Protein AF-Q09N29-F1 (afdb_monomer_lite)

Sequence (111 aa):
VEGLQNDPTTNVARPNPAYGKHMQDAEMFT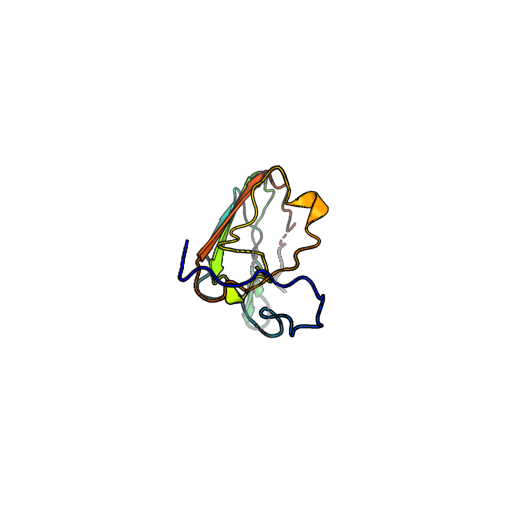NAAYMALNIWDRFDVFCTLGATTGYLRGNSASFNLVGLFGTKTQYSKFNTANLVPNTALDRAVVELYTDTTFAWSVGARAA

Foldseek 3Di:
DPPQDDFDQDDDDDDQLQVVPDFPPKDKDWDADWDWDDDDDWDIDTDADWTFWMKIKTFQSNPSAFAAPRDPDDPVCPVVRNGDTDDGRRGDMDIDIDRDGDDPGHDGTGD

Organism: Chlamydia trachomatis (NCBI:txid813)

Structure (mmCIF, N/CA/C/O backbone):
data_AF-Q09N29-F1
#
_entry.id   AF-Q09N29-F1
#
loop_
_atom_site.group_PDB
_atom_site.id
_atom_site.type_symbol
_atom_site.label_atom_id
_atom_site.label_alt_id
_atom_site.label_comp_id
_atom_site.label_asym_id
_atom_site.label_entity_id
_atom_site.label_seq_id
_atom_site.pdbx_PDB_ins_code
_atom_site.Cartn_x
_atom_site.Cartn_y
_atom_site.Cartn_z
_atom_site.occupancy
_atom_site.B_iso_or_equiv
_atom_site.auth_seq_id
_atom_site.auth_comp_id
_atom_site.auth_asym_id
_atom_site.auth_atom_id
_atom_site.pdbx_PDB_model_num
ATOM 1 N N . VAL A 1 1 ? -26.780 10.834 19.306 1.00 54.91 1 VAL A N 1
ATOM 2 C CA . VAL A 1 1 ? -26.914 10.736 17.836 1.00 54.91 1 VAL A CA 1
ATOM 3 C C . VAL A 1 1 ? -27.334 9.317 17.526 1.00 54.91 1 VAL A C 1
ATOM 5 O O . VAL A 1 1 ? -26.591 8.399 17.862 1.00 54.91 1 VAL A O 1
ATOM 8 N N . GLU A 1 2 ? -28.543 9.134 17.009 1.00 50.03 2 GLU A N 1
ATOM 9 C CA . GLU A 1 2 ? -29.028 7.821 16.571 1.00 50.03 2 GLU A CA 1
ATOM 10 C C . GLU A 1 2 ? -28.354 7.423 15.246 1.00 50.03 2 GLU A C 1
ATOM 12 O O . GLU A 1 2 ? -27.737 8.256 14.585 1.00 50.03 2 GLU A O 1
ATOM 17 N N . GLY A 1 3 ? -28.392 6.138 14.887 1.00 63.22 3 GLY A N 1
ATOM 18 C CA . GLY A 1 3 ? -27.744 5.616 13.675 1.00 63.22 3 GLY A CA 1
ATOM 19 C C . GLY A 1 3 ? -26.222 5.405 13.754 1.00 63.22 3 GLY A C 1
ATOM 20 O O . GLY A 1 3 ? -25.678 4.696 12.913 1.00 63.22 3 GLY A O 1
ATOM 21 N N . LEU A 1 4 ? -25.520 5.935 14.766 1.00 65.50 4 LEU A N 1
ATOM 22 C CA . LEU A 1 4 ? -24.089 5.654 14.959 1.00 65.50 4 LEU A CA 1
ATOM 23 C C . LEU A 1 4 ? -23.860 4.279 15.606 1.00 65.50 4 LEU A C 1
ATOM 25 O O . LEU A 1 4 ? -24.307 4.026 16.732 1.00 65.50 4 LEU A O 1
ATOM 29 N N . GLN A 1 5 ? -23.094 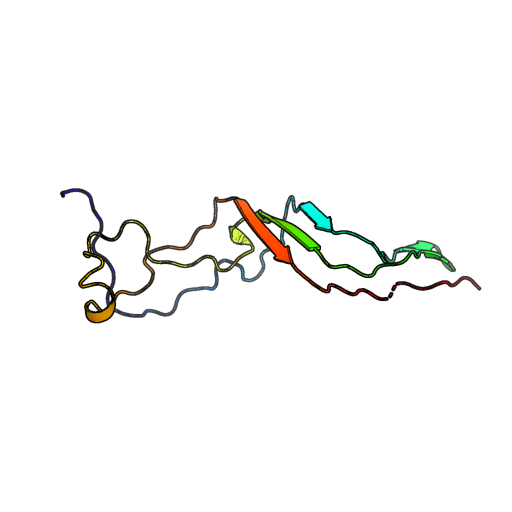3.432 14.912 1.00 68.75 5 GLN A N 1
ATOM 30 C CA . GLN A 1 5 ? -22.671 2.098 15.350 1.00 68.75 5 GLN A CA 1
ATOM 31 C C . GLN A 1 5 ? -22.054 2.117 16.765 1.00 68.75 5 GLN A C 1
ATOM 33 O O . GLN A 1 5 ? -21.579 3.143 17.261 1.00 68.75 5 GLN A O 1
ATOM 38 N N . ASN A 1 6 ? -22.108 0.985 17.469 1.00 80.06 6 ASN A N 1
ATOM 39 C CA . ASN A 1 6 ? -21.366 0.807 18.717 1.00 80.06 6 ASN A CA 1
ATOM 40 C C . ASN A 1 6 ? -19.914 0.435 18.398 1.00 80.06 6 ASN A C 1
ATOM 42 O O . ASN A 1 6 ? -19.668 -0.533 17.678 1.00 80.06 6 ASN A O 1
ATOM 46 N N . ASP A 1 7 ? -18.975 1.206 18.940 1.00 86.75 7 ASP A N 1
ATOM 47 C CA . ASP A 1 7 ? -17.544 0.944 18.808 1.00 86.75 7 ASP A CA 1
ATOM 48 C C . ASP A 1 7 ? -17.191 -0.375 19.529 1.00 86.75 7 ASP A C 1
ATOM 50 O O . ASP A 1 7 ? -17.602 -0.560 20.680 1.00 86.75 7 ASP A O 1
ATOM 54 N N . PRO A 1 8 ? -16.469 -1.316 18.894 1.00 88.00 8 PRO A N 1
ATOM 55 C CA . PRO A 1 8 ? -16.091 -2.567 19.540 1.00 88.00 8 PRO A CA 1
ATOM 56 C C . PRO A 1 8 ? -14.964 -2.340 20.557 1.00 88.00 8 PRO A C 1
ATOM 58 O O . PRO A 1 8 ? -14.019 -1.599 20.297 1.00 88.00 8 PRO A O 1
ATOM 61 N N . THR A 1 9 ? -15.041 -3.027 21.697 1.00 89.38 9 THR A N 1
ATOM 62 C CA . THR A 1 9 ? -14.038 -2.991 22.783 1.00 89.38 9 THR A CA 1
ATOM 63 C C . THR A 1 9 ? -13.282 -4.312 22.956 1.00 89.38 9 THR A C 1
ATOM 65 O O . THR A 1 9 ? -12.308 -4.389 23.700 1.00 89.38 9 THR A O 1
ATOM 68 N N . THR A 1 10 ? -13.713 -5.374 22.272 1.00 87.62 10 THR A N 1
ATOM 69 C CA . THR A 1 10 ? -13.087 -6.698 22.308 1.00 87.62 10 THR A CA 1
ATOM 70 C C . THR A 1 10 ? -12.255 -6.924 21.051 1.00 87.62 10 THR A C 1
ATOM 72 O O . THR A 1 10 ? -12.768 -6.896 19.932 1.00 87.62 10 THR A O 1
ATOM 75 N N . ASN A 1 11 ? -10.953 -7.168 21.220 1.00 83.31 11 ASN A N 1
ATOM 76 C CA . ASN A 1 11 ? -10.098 -7.546 20.100 1.00 83.31 11 ASN A CA 1
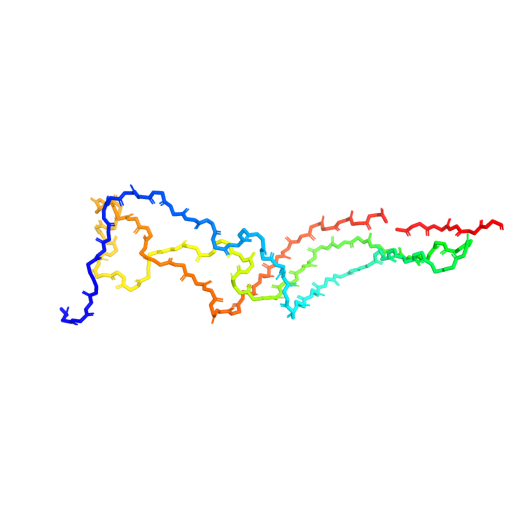ATOM 77 C C . ASN A 1 11 ? -10.428 -8.981 19.655 1.00 83.31 11 ASN A C 1
ATOM 79 O O . ASN A 1 11 ? -10.409 -9.906 20.466 1.00 83.31 11 ASN A O 1
ATOM 83 N N . VAL A 1 12 ? -10.716 -9.159 18.368 1.00 83.31 12 VAL A N 1
ATOM 84 C CA . VAL A 1 12 ? -11.031 -10.450 17.745 1.00 83.31 12 VAL A CA 1
ATOM 85 C C . VAL A 1 12 ? -10.128 -10.610 16.530 1.00 83.31 12 VAL A C 1
ATOM 87 O O . VAL A 1 12 ? -9.989 -9.678 15.734 1.00 83.31 12 VAL A O 1
ATOM 90 N N . ALA A 1 13 ? -9.521 -11.788 16.376 1.00 82.69 13 ALA A N 1
ATOM 91 C CA . ALA A 1 13 ? -8.694 -12.097 15.216 1.00 82.69 13 ALA A CA 1
ATOM 92 C C . ALA A 1 13 ? -9.513 -11.955 13.921 1.00 82.69 13 ALA A C 1
ATOM 94 O O . ALA A 1 13 ? -10.578 -12.556 13.775 1.00 82.69 13 ALA A O 1
ATOM 95 N N . ARG A 1 14 ? -9.010 -11.152 12.979 1.00 80.06 14 ARG A N 1
ATOM 96 C CA . ARG A 1 14 ? -9.623 -10.916 11.666 1.00 80.06 14 ARG A CA 1
ATOM 97 C C . ARG A 1 14 ? -8.695 -11.420 10.554 1.00 80.06 14 ARG A C 1
ATOM 99 O O . ARG A 1 14 ? -7.477 -11.316 10.711 1.00 80.06 14 ARG A O 1
ATOM 106 N N . PRO A 1 15 ? -9.231 -11.915 9.423 1.00 84.50 15 PRO A N 1
ATOM 107 C CA . PRO A 1 15 ? -8.435 -12.146 8.221 1.00 84.50 15 PRO A CA 1
ATOM 108 C C . PRO A 1 15 ? -7.738 -10.855 7.771 1.00 84.50 15 PRO A C 1
ATOM 110 O O . PRO A 1 15 ? -8.339 -9.783 7.826 1.00 84.50 15 PRO A O 1
ATOM 113 N N . ASN A 1 16 ? -6.494 -10.955 7.299 1.00 85.12 16 ASN A N 1
ATOM 114 C CA . ASN A 1 16 ? -5.790 -9.836 6.669 1.00 85.12 16 ASN A CA 1
ATOM 115 C C . ASN A 1 16 ? -6.438 -9.536 5.296 1.00 85.12 16 ASN A C 1
ATOM 117 O O . ASN A 1 16 ? -6.332 -10.390 4.411 1.00 85.12 16 ASN A O 1
ATOM 121 N N . PRO A 1 17 ? -7.075 -8.366 5.076 1.00 84.94 17 PRO A N 1
ATOM 122 C CA . PRO A 1 17 ? -7.784 -8.061 3.829 1.00 84.94 17 PRO A CA 1
ATOM 123 C C . PRO A 1 17 ? -6.877 -8.038 2.591 1.00 84.94 17 PRO A C 1
ATOM 125 O O . PRO A 1 17 ? -7.320 -8.403 1.503 1.00 84.94 17 PRO A O 1
ATOM 128 N N . ALA A 1 18 ? -5.607 -7.660 2.778 1.00 86.69 18 ALA A N 1
ATOM 129 C CA . ALA A 1 18 ? -4.599 -7.573 1.724 1.00 86.69 18 ALA A CA 1
ATOM 130 C C . ALA A 1 18 ? -3.901 -8.914 1.424 1.00 86.69 18 ALA A C 1
ATOM 132 O O . ALA A 1 18 ? -3.073 -8.997 0.516 1.00 86.69 18 ALA A O 1
ATOM 133 N N . TYR A 1 19 ? -4.202 -9.986 2.166 1.00 88.00 19 TYR A N 1
ATOM 134 C CA . TYR A 1 19 ? -3.569 -11.281 1.929 1.00 88.00 19 TYR A CA 1
ATOM 135 C C . TYR A 1 19 ? -3.995 -11.865 0.574 1.00 88.00 19 TYR A C 1
ATOM 137 O O . TYR A 1 19 ? -5.183 -12.029 0.296 1.00 88.00 19 TYR A O 1
ATOM 145 N N . GLY A 1 20 ? -3.013 -12.170 -0.279 1.00 84.69 20 GLY A N 1
ATOM 146 C CA . GLY A 1 20 ? -3.259 -12.637 -1.647 1.00 84.69 20 GLY A CA 1
ATOM 147 C C . GLY A 1 20 ? -3.855 -11.572 -2.578 1.00 84.69 20 GLY A C 1
ATOM 148 O O . GLY A 1 20 ? -4.449 -11.927 -3.595 1.00 84.69 20 GLY A O 1
ATOM 149 N N . LYS A 1 21 ? -3.743 -10.278 -2.242 1.00 85.50 21 LYS A N 1
ATOM 150 C CA . LYS A 1 21 ? -4.134 -9.170 -3.124 1.00 85.50 21 LYS A CA 1
ATOM 151 C C . LYS A 1 21 ? -2.915 -8.609 -3.848 1.00 85.50 21 LYS A C 1
ATOM 153 O O . LYS A 1 21 ? -1.882 -8.355 -3.237 1.00 85.50 21 LYS A O 1
ATOM 158 N N . HIS A 1 22 ? -3.055 -8.412 -5.154 1.00 82.31 22 HIS A N 1
ATOM 159 C CA . HIS A 1 22 ? -2.085 -7.683 -5.962 1.00 82.31 22 HIS A CA 1
ATOM 160 C C . HIS A 1 22 ? -2.496 -6.215 -6.031 1.00 82.31 22 HIS A C 1
ATOM 162 O O . HIS A 1 22 ? -3.678 -5.923 -6.224 1.00 82.31 22 HIS A O 1
ATOM 168 N N . MET A 1 23 ? -1.518 -5.313 -5.936 1.00 80.31 23 MET A N 1
ATOM 169 C CA . MET A 1 23 ? -1.715 -3.896 -6.227 1.00 80.31 23 MET A CA 1
ATOM 170 C C . MET A 1 23 ? -2.074 -3.762 -7.713 1.00 80.31 23 MET A C 1
ATOM 172 O O . MET A 1 23 ? -1.248 -4.035 -8.582 1.00 80.31 23 MET A O 1
ATOM 176 N N . GLN A 1 24 ? -3.336 -3.441 -7.985 1.00 79.31 24 GLN A N 1
ATOM 177 C CA . GLN A 1 24 ? -3.905 -3.318 -9.328 1.00 79.31 24 GLN A CA 1
ATOM 178 C C . GLN A 1 24 ? -4.158 -1.844 -9.635 1.00 79.31 24 GLN A C 1
ATOM 180 O O . GLN A 1 24 ? -4.400 -1.059 -8.715 1.00 79.31 24 GLN A O 1
ATOM 185 N N . ASP A 1 25 ? -4.057 -1.491 -10.919 1.00 77.31 25 ASP A N 1
ATOM 186 C CA . ASP A 1 25 ? -4.186 -0.122 -11.437 1.00 77.31 25 ASP A CA 1
ATOM 187 C C . ASP A 1 25 ? -3.325 0.880 -10.643 1.00 77.31 25 ASP A C 1
ATOM 189 O O . ASP A 1 25 ? -3.762 1.948 -10.214 1.00 77.31 25 ASP A O 1
ATOM 193 N N . ALA A 1 26 ? -2.084 0.455 -10.386 1.00 74.69 26 ALA A N 1
ATOM 194 C CA . ALA A 1 26 ? -1.125 1.123 -9.523 1.00 74.69 26 ALA A CA 1
ATOM 195 C C . ALA A 1 26 ? -0.277 2.138 -10.296 1.00 74.69 26 ALA A C 1
ATOM 197 O O . ALA A 1 26 ? 0.309 1.805 -11.327 1.00 74.69 26 ALA A O 1
ATOM 198 N N . GLU A 1 27 ? -0.137 3.346 -9.754 1.00 76.31 27 GLU A N 1
ATOM 199 C CA . GLU A 1 27 ? 0.709 4.395 -10.324 1.00 76.31 27 GLU A CA 1
ATOM 200 C C . GLU A 1 27 ? 1.852 4.710 -9.345 1.00 76.31 27 GLU A C 1
ATOM 202 O O . GLU A 1 27 ? 1.614 5.006 -8.171 1.00 76.31 27 GLU A O 1
ATOM 207 N N . MET A 1 28 ? 3.102 4.637 -9.815 1.00 73.19 28 MET A N 1
ATOM 208 C CA . MET A 1 28 ? 4.288 5.021 -9.044 1.00 73.19 28 MET A CA 1
ATOM 209 C C . MET A 1 28 ? 5.022 6.155 -9.753 1.00 73.19 28 MET A C 1
ATOM 211 O O . MET A 1 28 ? 5.510 5.990 -10.869 1.00 73.19 28 MET A O 1
ATOM 215 N N . PHE A 1 29 ? 5.144 7.289 -9.071 1.00 70.88 29 PHE A N 1
ATOM 216 C CA . PHE A 1 29 ? 5.911 8.446 -9.518 1.00 70.88 29 PHE A CA 1
ATOM 217 C C . PHE A 1 29 ? 7.124 8.603 -8.599 1.00 70.88 29 PHE A C 1
ATOM 219 O O . PHE A 1 29 ? 7.000 8.527 -7.380 1.00 70.88 29 PHE A O 1
ATOM 226 N N . THR A 1 30 ? 8.313 8.795 -9.165 1.00 68.50 30 THR A N 1
ATOM 227 C CA . THR A 1 30 ? 9.573 8.892 -8.413 1.00 68.50 30 THR A CA 1
ATOM 228 C C . THR A 1 30 ? 10.650 9.550 -9.278 1.00 68.50 30 THR A C 1
ATOM 230 O O . THR A 1 30 ? 10.517 9.596 -10.501 1.00 68.50 30 THR A O 1
ATOM 233 N N . ASN A 1 31 ? 11.703 10.102 -8.672 1.00 70.88 31 ASN A N 1
ATOM 234 C CA . ASN A 1 31 ? 12.658 10.977 -9.356 1.00 70.88 31 ASN A CA 1
ATOM 235 C C . ASN A 1 31 ? 13.864 10.285 -10.050 1.00 70.88 31 ASN A C 1
ATOM 237 O O . ASN A 1 31 ? 14.793 11.002 -10.414 1.00 70.88 31 ASN A O 1
ATOM 241 N N . ALA A 1 32 ? 13.859 8.953 -10.283 1.00 64.75 32 ALA A N 1
ATOM 242 C CA . ALA A 1 32 ? 14.772 8.217 -11.206 1.00 64.75 32 ALA A CA 1
ATOM 243 C C . ALA A 1 32 ? 14.276 6.751 -11.517 1.00 64.75 32 ALA A C 1
ATOM 245 O O . ALA A 1 32 ? 13.176 6.431 -11.074 1.00 64.75 32 ALA A O 1
ATOM 246 N N . ALA A 1 33 ? 14.987 5.859 -12.272 1.00 58.97 33 ALA A N 1
ATOM 247 C CA . ALA A 1 33 ? 14.514 4.473 -12.643 1.00 58.97 33 ALA A CA 1
ATOM 248 C C . ALA A 1 33 ? 15.572 3.422 -13.174 1.00 58.97 33 ALA A C 1
ATOM 250 O O . ALA A 1 33 ? 16.189 3.682 -14.197 1.00 58.97 33 ALA A O 1
ATOM 251 N N . TYR A 1 34 ? 15.714 2.208 -12.574 1.00 52.03 34 TYR A N 1
ATOM 252 C CA . TYR A 1 34 ? 16.570 1.040 -12.986 1.00 52.03 34 TYR A CA 1
ATOM 253 C C . TYR A 1 34 ? 15.679 -0.204 -13.202 1.00 52.03 34 TYR A C 1
ATOM 255 O O . TYR A 1 34 ? 15.452 -0.978 -12.279 1.00 52.03 34 TYR A O 1
ATOM 263 N N . MET A 1 35 ? 15.143 -0.405 -14.410 1.00 60.84 35 MET A N 1
ATOM 264 C CA . MET A 1 35 ? 14.069 -1.371 -14.706 1.00 60.84 35 MET A CA 1
ATOM 265 C C . MET A 1 35 ? 14.539 -2.524 -15.618 1.00 60.84 35 MET A C 1
ATOM 267 O O . MET A 1 35 ? 14.943 -2.280 -16.753 1.00 60.84 35 MET A O 1
ATOM 271 N N . ALA A 1 36 ? 14.508 -3.770 -15.120 1.00 57.59 36 ALA A N 1
ATOM 272 C CA . ALA A 1 36 ? 15.013 -4.965 -15.821 1.00 57.59 36 ALA A CA 1
ATOM 273 C C . ALA A 1 36 ? 13.994 -5.565 -16.797 1.00 57.59 36 ALA A C 1
ATOM 275 O O . ALA A 1 36 ? 12.830 -5.730 -16.423 1.00 57.59 36 ALA A O 1
ATOM 276 N N . LEU A 1 37 ? 14.431 -6.009 -17.980 1.00 63.22 37 LEU A N 1
ATOM 277 C CA . LEU A 1 37 ? 13.595 -6.846 -18.845 1.00 63.22 37 LEU A CA 1
ATOM 278 C C . LEU A 1 37 ? 14.429 -7.793 -19.722 1.00 63.22 37 LEU A C 1
ATOM 280 O O . LEU A 1 37 ? 15.108 -7.362 -20.646 1.00 63.22 37 LEU A O 1
ATOM 284 N N . ASN A 1 38 ? 14.359 -9.096 -19.463 1.00 57.19 38 ASN A N 1
ATOM 285 C CA . ASN A 1 38 ? 15.072 -10.087 -20.269 1.00 57.19 38 ASN A CA 1
ATOM 286 C C . ASN A 1 38 ? 14.244 -10.400 -21.525 1.00 57.19 38 ASN A C 1
ATOM 288 O O . ASN A 1 38 ? 13.173 -11.002 -21.427 1.00 57.19 38 ASN A O 1
ATOM 292 N N . ILE A 1 39 ? 14.716 -9.966 -22.696 1.00 60.16 39 ILE A N 1
ATOM 293 C CA . ILE A 1 39 ? 14.008 -10.103 -23.975 1.00 60.16 39 ILE A CA 1
ATOM 294 C C . ILE A 1 39 ? 14.839 -10.985 -24.906 1.00 60.16 39 ILE A C 1
ATOM 296 O O . ILE A 1 39 ? 15.858 -10.549 -25.433 1.00 60.16 39 ILE A O 1
ATOM 300 N N . TRP A 1 40 ? 14.342 -12.197 -25.177 1.00 62.78 40 TRP A N 1
ATOM 301 C CA . TRP A 1 40 ? 15.000 -13.204 -26.024 1.00 62.78 40 TRP A CA 1
ATOM 302 C C . TRP A 1 40 ? 16.331 -13.740 -25.444 1.00 62.78 40 TRP A C 1
ATOM 304 O O . TRP A 1 40 ? 16.783 -13.324 -24.382 1.00 62.78 40 TRP A O 1
ATOM 314 N N . ASP A 1 41 ? 16.913 -14.738 -26.116 1.00 65.69 41 ASP A N 1
ATOM 315 C CA . ASP A 1 41 ? 17.919 -15.699 -25.615 1.00 65.69 41 ASP A CA 1
ATOM 316 C C . ASP A 1 41 ? 19.184 -15.079 -24.984 1.00 65.69 41 ASP A C 1
ATOM 318 O O . ASP A 1 41 ? 19.881 -15.749 -24.225 1.00 65.69 41 ASP A O 1
ATOM 322 N N . ARG A 1 42 ? 19.507 -13.814 -25.301 1.00 58.09 42 ARG A N 1
ATOM 323 C CA . ARG A 1 42 ? 20.795 -13.187 -24.947 1.00 58.09 42 ARG A CA 1
ATOM 324 C C . ARG A 1 42 ? 20.757 -11.705 -24.572 1.00 58.09 42 ARG A C 1
ATOM 326 O O . ARG A 1 42 ? 21.816 -11.082 -24.583 1.00 58.09 42 ARG A O 1
ATOM 333 N N . PHE A 1 43 ? 19.598 -11.118 -24.271 1.00 53.78 43 PHE A N 1
ATOM 334 C CA . PHE A 1 43 ? 19.529 -9.697 -23.903 1.00 53.78 43 PHE A CA 1
ATOM 335 C C . PHE A 1 43 ? 18.814 -9.472 -22.574 1.00 53.78 43 PHE A C 1
ATOM 337 O O . PHE A 1 43 ? 17.589 -9.561 -22.483 1.00 53.78 43 PHE A O 1
ATOM 344 N N . ASP A 1 44 ? 19.596 -9.079 -21.571 1.00 59.06 44 ASP A N 1
ATOM 345 C CA . ASP A 1 44 ? 19.092 -8.492 -20.337 1.00 59.06 44 ASP A CA 1
ATOM 346 C C . ASP A 1 44 ? 19.025 -6.951 -20.539 1.00 59.06 44 ASP A C 1
ATOM 348 O O . ASP A 1 44 ? 20.062 -6.302 -20.713 1.00 59.06 44 ASP A O 1
ATOM 352 N N . VAL A 1 45 ? 17.823 -6.350 -20.590 1.00 53.28 45 VAL A N 1
ATOM 353 C CA . VAL A 1 45 ? 17.603 -4.893 -20.818 1.00 53.28 45 VAL A CA 1
ATOM 354 C C . VAL A 1 45 ? 17.599 -4.098 -19.512 1.00 53.28 45 VAL A C 1
ATOM 356 O O . VAL A 1 45 ? 17.058 -4.580 -18.515 1.00 53.28 45 VAL A O 1
ATOM 359 N N . PHE A 1 46 ? 18.149 -2.868 -19.539 1.00 53.53 46 PHE A N 1
ATOM 360 C CA . PHE A 1 46 ? 18.558 -2.122 -18.341 1.00 53.53 46 PHE A CA 1
ATOM 361 C C . PHE A 1 46 ? 18.604 -0.552 -18.444 1.00 53.53 46 PHE A C 1
ATOM 363 O O . PHE A 1 46 ? 18.610 -0.011 -19.550 1.00 53.53 46 PHE A O 1
ATOM 370 N N . CYS A 1 47 ? 18.634 0.178 -17.300 1.00 54.53 47 CYS A N 1
ATOM 371 C CA . CYS A 1 47 ? 18.693 1.662 -17.091 1.00 54.53 47 CYS A CA 1
ATOM 372 C C . CYS A 1 47 ? 18.993 2.042 -15.592 1.00 54.53 47 CYS A C 1
ATOM 374 O O . CYS A 1 47 ? 19.274 1.131 -14.833 1.00 54.53 47 CYS A O 1
ATOM 376 N N . THR A 1 48 ? 18.958 3.303 -15.090 1.00 52.91 48 THR A N 1
ATOM 377 C CA . THR A 1 48 ? 19.524 3.660 -13.734 1.00 52.91 48 THR A CA 1
ATOM 378 C C . THR A 1 48 ? 18.687 4.566 -12.783 1.00 52.91 48 THR A C 1
ATOM 380 O O . THR A 1 48 ? 18.132 5.582 -13.202 1.00 52.91 48 THR A O 1
ATOM 383 N N . LEU A 1 49 ? 18.671 4.270 -11.460 1.00 61.12 49 LEU A N 1
ATOM 384 C CA . LEU A 1 49 ? 17.977 5.037 -10.392 1.00 61.12 49 LEU A CA 1
ATOM 385 C C . LEU A 1 49 ? 18.865 5.492 -9.209 1.00 61.12 49 LEU A C 1
ATOM 387 O O . LEU A 1 49 ? 19.725 4.752 -8.743 1.00 61.12 49 LEU A O 1
ATOM 391 N N . GLY A 1 50 ? 18.510 6.649 -8.634 1.00 56.34 50 GLY A N 1
ATOM 392 C CA . GLY A 1 50 ? 18.673 7.023 -7.220 1.00 56.34 50 GLY A CA 1
ATOM 393 C C . GLY A 1 50 ? 17.553 7.999 -6.827 1.00 56.34 50 GLY A C 1
ATOM 394 O O . GLY A 1 50 ? 17.570 9.129 -7.304 1.00 56.34 50 GLY A O 1
ATOM 395 N N . ALA A 1 51 ? 16.557 7.583 -6.038 1.00 61.47 51 ALA A N 1
ATOM 396 C CA . ALA A 1 51 ? 15.401 8.424 -5.704 1.00 61.47 51 ALA A CA 1
ATOM 397 C C . ALA A 1 51 ? 15.593 9.188 -4.386 1.00 61.47 51 ALA A C 1
ATOM 399 O O . ALA A 1 51 ? 16.449 8.866 -3.564 1.00 61.47 51 ALA A O 1
ATOM 400 N N . THR A 1 52 ? 14.774 10.216 -4.203 1.00 63.09 52 THR A N 1
ATOM 401 C CA . THR A 1 52 ? 14.690 11.071 -3.007 1.00 63.09 52 THR A CA 1
ATOM 402 C C . THR A 1 52 ? 13.239 11.398 -2.655 1.00 63.09 52 THR A C 1
ATOM 404 O O . THR A 1 52 ? 12.943 11.693 -1.502 1.00 63.09 52 THR A O 1
ATOM 407 N N . THR A 1 53 ? 12.323 11.319 -3.625 1.00 67.06 53 THR A N 1
ATOM 408 C CA . THR A 1 53 ? 10.878 11.464 -3.430 1.00 67.06 53 THR A CA 1
ATOM 409 C C . THR A 1 53 ? 10.117 10.384 -4.200 1.00 67.06 53 THR A C 1
ATOM 411 O O . THR A 1 53 ? 10.571 9.853 -5.223 1.00 67.06 53 THR A O 1
ATOM 414 N N . GLY A 1 54 ? 8.944 10.033 -3.682 1.00 67.62 54 GLY A N 1
ATOM 415 C CA . GLY A 1 54 ? 8.070 9.020 -4.249 1.00 67.62 54 GLY A CA 1
ATOM 416 C C . GLY A 1 54 ? 6.605 9.294 -3.930 1.00 67.62 54 GLY A C 1
ATOM 417 O O . GLY A 1 54 ? 6.259 9.737 -2.835 1.00 67.62 54 GLY A O 1
ATOM 418 N N . TYR A 1 55 ? 5.746 9.005 -4.898 1.00 75.62 55 TYR A N 1
ATOM 419 C CA . TYR A 1 55 ? 4.300 8.961 -4.745 1.00 75.62 55 TYR A CA 1
ATOM 420 C C . TYR A 1 55 ? 3.797 7.610 -5.252 1.00 75.62 55 TYR A C 1
ATOM 422 O O . TYR A 1 55 ? 4.141 7.184 -6.358 1.00 75.62 55 TYR A O 1
ATOM 430 N N . LEU A 1 56 ? 3.014 6.931 -4.418 1.00 77.31 56 LEU A N 1
ATOM 431 C CA . LEU A 1 56 ? 2.406 5.636 -4.708 1.00 77.31 56 LEU A CA 1
ATOM 432 C C . LEU A 1 56 ? 0.891 5.750 -4.605 1.00 77.31 56 LEU A C 1
ATOM 434 O O . LEU A 1 56 ? 0.365 6.128 -3.557 1.00 77.31 56 LEU A O 1
ATOM 438 N N . ARG A 1 57 ? 0.205 5.351 -5.672 1.00 84.25 57 ARG A N 1
ATOM 439 C CA . ARG A 1 57 ? -1.250 5.308 -5.767 1.00 84.25 57 ARG A CA 1
ATOM 440 C C . ARG A 1 57 ? -1.718 3.899 -6.098 1.00 84.25 57 ARG A C 1
ATOM 442 O O . ARG A 1 57 ? -1.155 3.264 -6.985 1.00 84.25 57 ARG A O 1
ATOM 449 N N . GLY A 1 58 ? -2.752 3.409 -5.421 1.00 83.75 58 GLY A N 1
ATOM 450 C CA . GLY A 1 58 ? -3.358 2.118 -5.759 1.00 83.75 58 GLY A CA 1
ATOM 451 C C . GLY A 1 58 ? -4.608 1.772 -4.957 1.00 83.75 58 GLY A C 1
ATOM 452 O O . GLY A 1 58 ? -5.058 2.527 -4.093 1.00 83.75 58 GLY A O 1
ATOM 453 N N . ASN A 1 59 ? -5.178 0.604 -5.249 1.00 84.50 59 ASN A N 1
ATOM 454 C CA . ASN A 1 59 ? -6.403 0.115 -4.623 1.00 84.50 59 ASN A CA 1
ATOM 455 C C . ASN A 1 59 ? -6.218 -0.192 -3.121 1.00 84.50 59 ASN A C 1
ATOM 457 O O . ASN A 1 59 ? -5.325 -0.948 -2.733 1.00 84.50 59 ASN A O 1
ATOM 461 N N . SER A 1 60 ? -7.095 0.334 -2.257 1.00 82.25 60 SER A N 1
ATOM 462 C CA . SER A 1 60 ? -6.936 0.189 -0.802 1.00 82.25 60 SER A CA 1
ATOM 463 C C . SER A 1 60 ? -7.038 -1.256 -0.311 1.00 82.25 60 SER A C 1
ATOM 465 O O . SER A 1 60 ? -6.410 -1.580 0.688 1.00 82.25 60 SER A O 1
ATOM 467 N N . ALA A 1 61 ? -7.728 -2.146 -1.035 1.00 84.31 61 ALA A N 1
ATOM 468 C CA . ALA A 1 61 ? -7.755 -3.585 -0.750 1.00 84.31 61 ALA A CA 1
ATOM 469 C C . ALA A 1 61 ? -6.373 -4.272 -0.783 1.00 84.31 61 ALA A C 1
ATOM 471 O O . ALA A 1 61 ? -6.233 -5.356 -0.222 1.00 84.31 61 ALA A O 1
ATOM 472 N N . SER A 1 62 ? -5.360 -3.670 -1.416 1.00 82.75 62 SER A N 1
ATOM 473 C CA . SER A 1 62 ? -3.971 -4.166 -1.405 1.00 82.75 62 SER A CA 1
ATOM 474 C C . SER A 1 62 ? -3.163 -3.672 -0.202 1.00 82.75 62 SER A C 1
ATOM 476 O O . SER A 1 62 ? -2.046 -4.129 0.028 1.00 82.75 62 SER A O 1
ATOM 478 N N . PHE A 1 63 ? -3.732 -2.765 0.593 1.00 81.25 63 PHE A N 1
ATOM 479 C CA . PHE A 1 63 ? -3.179 -2.285 1.852 1.00 81.25 63 PHE A CA 1
ATOM 480 C C . PHE A 1 63 ? -4.008 -2.850 3.014 1.00 81.25 63 PHE A C 1
ATOM 482 O O . PHE A 1 63 ? -5.227 -2.979 2.932 1.00 81.25 63 PHE A O 1
ATOM 489 N N . ASN A 1 64 ? -3.373 -3.169 4.143 1.00 84.88 64 ASN A N 1
ATOM 490 C CA . ASN A 1 64 ? -4.092 -3.610 5.344 1.00 84.88 64 ASN A CA 1
ATOM 491 C C . ASN A 1 64 ? -4.691 -2.401 6.099 1.00 84.88 64 ASN A C 1
ATOM 493 O O . ASN A 1 64 ? -4.342 -2.131 7.249 1.00 84.88 64 ASN A O 1
ATOM 497 N N . LEU A 1 65 ? -5.539 -1.620 5.420 1.00 87.06 65 LEU A N 1
ATOM 498 C CA . LEU A 1 65 ? -6.091 -0.363 5.925 1.00 87.06 65 LEU A CA 1
ATOM 499 C C . LEU A 1 65 ? -7.283 -0.629 6.858 1.00 87.06 65 LEU A C 1
ATOM 501 O O . LEU A 1 65 ? -8.448 -0.540 6.472 1.00 87.06 65 LEU A O 1
ATOM 505 N N . VAL A 1 66 ? -6.962 -1.002 8.096 1.00 88.31 66 VAL A N 1
ATOM 506 C CA . VAL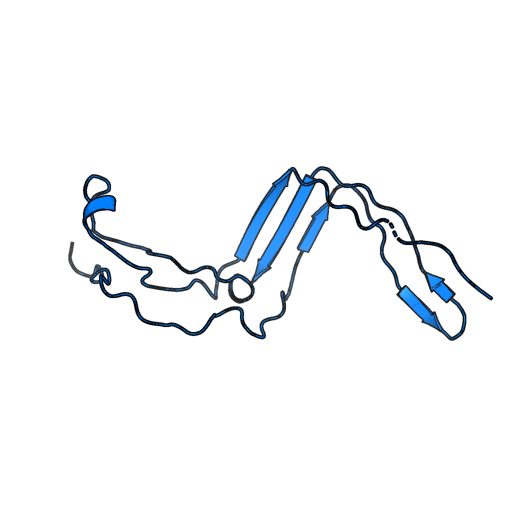 A 1 66 ? -7.904 -1.350 9.168 1.00 88.31 66 VAL A CA 1
ATOM 507 C C . VAL A 1 66 ? -7.912 -0.251 10.229 1.00 88.31 66 VAL A C 1
ATOM 509 O O . VAL A 1 66 ? -6.856 0.182 10.682 1.00 88.31 66 VAL A O 1
ATOM 512 N N . GLY A 1 67 ? -9.097 0.198 10.652 1.00 88.19 67 GLY A N 1
ATOM 513 C CA . GLY A 1 67 ? -9.220 1.327 11.576 1.00 88.19 67 GLY A CA 1
ATOM 514 C C . GLY A 1 67 ? -10.574 1.435 12.274 1.00 88.19 67 GLY A C 1
ATOM 515 O O . GLY A 1 67 ? -11.468 0.604 12.100 1.00 88.19 67 GLY A O 1
ATOM 516 N N . LEU A 1 68 ? -10.703 2.465 13.110 1.00 89.62 68 LEU A N 1
ATOM 517 C CA . LEU A 1 68 ? -11.929 2.807 13.825 1.00 89.62 68 LEU A CA 1
ATOM 518 C C . LEU A 1 68 ? -12.529 4.077 13.215 1.00 89.62 68 LEU A C 1
ATOM 520 O O . LEU A 1 68 ? -12.068 5.184 13.483 1.00 89.62 68 LEU A O 1
ATOM 524 N N . PHE A 1 69 ? -13.545 3.905 12.374 1.00 87.56 69 PHE A N 1
ATOM 525 C CA . PHE A 1 69 ? -14.154 4.981 11.593 1.00 87.56 69 PHE A CA 1
ATOM 526 C C . PHE A 1 69 ? -15.557 5.313 12.111 1.00 87.56 69 PHE A C 1
ATOM 528 O O . PHE A 1 69 ? -16.330 4.414 12.435 1.00 87.56 69 PHE A O 1
ATOM 535 N N . GLY A 1 70 ? -15.901 6.603 12.182 1.00 86.56 70 GLY A N 1
ATOM 536 C CA . GLY A 1 70 ? -17.234 7.052 12.614 1.00 86.56 70 GLY A CA 1
ATOM 537 C C . GLY A 1 70 ? -17.537 6.872 14.108 1.00 86.56 70 GLY A C 1
ATOM 538 O O . GLY A 1 70 ? -18.709 6.859 14.484 1.00 86.56 70 GLY A O 1
ATOM 539 N N . THR A 1 71 ? -16.512 6.731 14.959 1.00 86.81 71 THR A N 1
ATOM 540 C CA . THR A 1 71 ? -16.699 6.605 16.414 1.00 86.81 71 THR A CA 1
ATOM 541 C C . THR A 1 71 ? -17.443 7.805 17.004 1.00 86.81 71 THR A C 1
ATOM 543 O O . THR A 1 71 ? -17.192 8.961 16.659 1.00 86.81 71 THR A O 1
ATOM 546 N N . LYS A 1 72 ? -18.349 7.519 17.943 1.00 86.12 72 LYS A N 1
ATOM 547 C CA . LYS A 1 72 ? -19.068 8.525 18.746 1.00 86.12 72 LYS A CA 1
ATOM 548 C C . LYS A 1 72 ? -18.356 8.886 20.050 1.00 86.12 72 LYS A C 1
ATOM 550 O O . LYS A 1 72 ? -18.878 9.671 20.842 1.00 86.12 72 LYS A O 1
ATOM 555 N N . THR A 1 73 ? -17.188 8.298 20.296 1.00 87.50 73 THR A N 1
ATOM 556 C CA . THR A 1 73 ? -16.409 8.533 21.508 1.00 87.50 73 THR A CA 1
ATOM 557 C C . THR A 1 73 ? -15.685 9.868 21.398 1.00 87.50 73 THR A C 1
ATOM 559 O O . THR A 1 73 ? -14.928 10.106 20.461 1.00 87.50 73 THR A O 1
ATOM 562 N N . GLN A 1 74 ? -15.912 10.757 22.368 1.00 87.50 74 GLN A N 1
ATOM 563 C CA . GLN A 1 74 ? -15.249 12.061 22.401 1.00 87.50 74 GLN A CA 1
ATOM 564 C C . GLN A 1 74 ? -13.727 11.889 22.480 1.00 87.50 74 GLN A C 1
ATOM 566 O O . GLN A 1 74 ? -13.234 11.058 23.242 1.00 87.50 74 GLN A O 1
ATOM 571 N N . TYR A 1 75 ? -12.983 12.728 21.754 1.00 84.56 75 TYR A N 1
ATOM 572 C CA . TYR A 1 75 ? -11.513 12.721 21.721 1.00 84.56 75 TYR A CA 1
ATOM 573 C C . TYR A 1 75 ? -10.879 12.678 23.127 1.00 84.56 75 TYR A C 1
ATOM 575 O O . TYR A 1 75 ? -9.993 11.872 23.395 1.00 84.56 75 TYR A O 1
ATOM 583 N N . SER A 1 76 ? -11.429 13.452 24.069 1.00 89.81 76 SER A N 1
ATOM 584 C CA . SER A 1 76 ? -11.032 13.512 25.487 1.00 89.81 76 SER A CA 1
ATOM 585 C C . SER A 1 76 ? -11.221 12.210 26.288 1.00 89.81 76 SER A C 1
ATOM 587 O O . SER A 1 76 ? -10.807 12.144 27.447 1.00 89.81 76 SER A O 1
ATOM 589 N N . LYS A 1 77 ? -11.859 11.186 25.708 1.00 88.62 77 LYS A N 1
ATOM 590 C CA . LYS A 1 77 ? -12.107 9.861 26.302 1.00 88.62 77 LYS A CA 1
ATOM 591 C C . LYS A 1 77 ? -11.568 8.698 25.468 1.00 88.62 77 LYS A C 1
ATOM 593 O O . LYS A 1 77 ? -11.576 7.572 25.963 1.00 88.62 77 LYS A O 1
ATOM 598 N N . PHE A 1 78 ? -11.065 8.952 24.258 1.00 85.31 78 PHE A N 1
ATOM 599 C CA . PHE A 1 78 ? -10.634 7.922 23.307 1.00 85.31 78 PHE A CA 1
ATOM 600 C C . PHE A 1 78 ? -9.615 6.946 23.920 1.00 85.31 78 PHE A C 1
ATOM 602 O O . PHE A 1 78 ? -9.869 5.744 23.986 1.00 85.31 78 PHE A O 1
ATOM 609 N N . ASN A 1 79 ? -8.528 7.472 24.495 1.00 84.94 79 ASN A N 1
ATOM 610 C CA . ASN A 1 79 ? -7.453 6.676 25.108 1.00 84.94 79 ASN A CA 1
ATOM 611 C C . ASN A 1 79 ? -7.904 5.843 26.325 1.00 84.94 79 ASN A C 1
ATOM 613 O O . ASN A 1 79 ? -7.220 4.902 26.705 1.00 84.94 79 ASN A O 1
ATOM 617 N N . THR A 1 80 ? -9.036 6.188 26.950 1.00 90.19 80 THR A N 1
ATOM 618 C CA . THR A 1 80 ? -9.608 5.465 28.102 1.00 90.19 80 THR A CA 1
ATOM 619 C C . THR A 1 80 ? -10.735 4.502 27.727 1.00 90.19 80 THR A C 1
ATOM 621 O O . THR A 1 80 ? -11.214 3.767 28.584 1.00 90.19 80 THR A O 1
ATOM 624 N N . ALA A 1 81 ? -11.193 4.516 26.472 1.00 85.81 81 ALA A N 1
ATOM 625 C CA . ALA A 1 81 ? -12.364 3.759 26.035 1.00 85.81 81 ALA A CA 1
ATOM 626 C C . ALA A 1 81 ? -12.039 2.335 25.540 1.00 85.81 81 ALA A C 1
ATOM 628 O O . ALA A 1 81 ? -12.960 1.551 25.331 1.00 85.81 81 ALA A O 1
ATOM 629 N N . ASN A 1 82 ? -10.752 1.983 25.386 1.00 88.75 82 ASN A N 1
ATOM 630 C CA . ASN A 1 82 ? -10.278 0.653 24.963 1.00 88.75 82 ASN A CA 1
ATOM 631 C C . ASN A 1 82 ? -10.930 0.149 23.659 1.00 88.75 82 ASN A C 1
ATOM 633 O O . ASN A 1 82 ? -11.266 -1.026 23.522 1.00 88.75 82 ASN A O 1
ATOM 637 N N . LEU A 1 83 ? -11.138 1.061 22.707 1.00 90.25 83 LEU A N 1
ATOM 638 C CA . LEU A 1 83 ? -11.786 0.766 21.433 1.00 90.25 83 LEU A CA 1
ATOM 639 C C . LEU A 1 83 ? -10.813 0.070 20.475 1.00 90.25 83 LEU A C 1
ATOM 641 O O . LEU A 1 83 ? -9.633 0.417 20.413 1.00 90.25 83 LEU A O 1
ATOM 645 N N . VAL A 1 84 ? -11.323 -0.867 19.680 1.00 90.56 84 VAL A N 1
ATOM 646 C CA . VAL A 1 84 ? -10.571 -1.556 18.621 1.00 90.56 84 VAL A CA 1
ATOM 647 C C . VAL A 1 84 ? -11.135 -1.197 17.236 1.00 90.56 84 VAL A C 1
ATOM 649 O O . VAL A 1 84 ? -12.245 -0.670 17.143 1.00 90.56 84 VAL A O 1
ATOM 652 N N . PRO A 1 85 ? -10.413 -1.468 16.130 1.00 89.38 85 PRO A N 1
ATOM 653 C CA . PRO A 1 85 ? -10.914 -1.212 14.781 1.00 89.38 85 PRO A CA 1
ATOM 654 C C . PRO A 1 85 ? -12.293 -1.824 14.504 1.00 89.38 85 PRO A C 1
ATOM 656 O O . PRO A 1 85 ? -12.555 -2.983 14.854 1.00 89.38 85 PRO A O 1
ATOM 659 N N . ASN A 1 86 ? -13.166 -1.068 13.834 1.00 87.44 86 ASN A N 1
ATOM 660 C CA . ASN A 1 86 ? -14.516 -1.507 13.477 1.00 87.44 86 ASN A CA 1
ATOM 661 C C . ASN A 1 86 ? -14.614 -2.019 12.030 1.00 87.44 86 ASN A C 1
ATOM 663 O O . ASN A 1 86 ? -15.328 -2.997 11.809 1.00 87.44 86 ASN A O 1
ATOM 667 N N . THR A 1 87 ? -13.851 -1.457 11.084 1.00 87.00 87 THR A N 1
ATOM 668 C CA . THR A 1 87 ? -13.857 -1.870 9.668 1.00 87.00 87 THR A CA 1
ATOM 669 C C . THR A 1 87 ? -12.467 -1.844 9.017 1.00 87.00 87 THR A C 1
ATOM 671 O O . THR A 1 87 ? -11.516 -1.256 9.536 1.00 87.00 87 THR A O 1
ATOM 674 N N . ALA A 1 88 ? -12.366 -2.494 7.857 1.00 87.69 88 ALA A N 1
ATOM 675 C CA . ALA A 1 88 ? -11.317 -2.276 6.865 1.00 87.69 88 ALA A CA 1
ATOM 676 C C . ALA A 1 88 ? -11.831 -1.341 5.752 1.00 87.69 88 ALA A C 1
ATOM 678 O O . ALA A 1 88 ? -13.045 -1.211 5.574 1.00 87.69 88 ALA A O 1
ATOM 679 N N . LEU A 1 89 ? -10.923 -0.721 4.998 1.00 86.25 89 LEU A N 1
ATOM 680 C CA . LEU A 1 89 ? -11.228 0.030 3.777 1.00 86.25 89 LEU A CA 1
ATOM 681 C C . LEU A 1 89 ? -10.693 -0.727 2.554 1.00 86.25 89 LEU A C 1
ATOM 683 O O . LEU A 1 89 ? -9.501 -0.684 2.263 1.00 86.25 89 LEU A O 1
ATOM 687 N N . ASP A 1 90 ? -11.576 -1.400 1.817 1.00 85.75 90 ASP A N 1
ATOM 688 C CA . ASP A 1 90 ? -11.268 -2.172 0.600 1.00 85.75 90 ASP A CA 1
ATOM 689 C C . ASP A 1 90 ? -11.576 -1.414 -0.711 1.00 85.75 90 ASP A C 1
ATOM 691 O O . ASP A 1 90 ? -11.003 -1.722 -1.755 1.00 85.75 90 ASP A O 1
ATOM 695 N N . ARG A 1 91 ? -12.463 -0.411 -0.656 1.00 84.94 91 ARG A N 1
ATOM 696 C CA . ARG A 1 91 ? -12.986 0.350 -1.811 1.00 84.94 91 ARG A CA 1
ATOM 697 C C . ARG A 1 91 ? -12.568 1.825 -1.831 1.00 84.94 91 ARG A C 1
ATOM 699 O O . ARG A 1 91 ? -13.341 2.683 -2.251 1.00 84.94 91 ARG A O 1
ATOM 706 N N . ALA A 1 92 ? -11.365 2.130 -1.361 1.00 85.19 92 ALA A N 1
ATOM 707 C CA . ALA A 1 92 ? -10.762 3.455 -1.474 1.00 85.19 92 ALA A CA 1
ATOM 708 C C . ALA A 1 92 ? -9.551 3.429 -2.422 1.00 85.19 92 ALA A C 1
ATOM 710 O O . ALA A 1 92 ? -9.041 2.367 -2.787 1.00 85.19 92 ALA A O 1
ATOM 711 N N . VAL A 1 93 ? -9.069 4.614 -2.790 1.00 86.00 93 VAL A N 1
ATOM 712 C CA . VAL A 1 93 ? -7.734 4.790 -3.370 1.00 86.00 93 VAL A CA 1
ATOM 713 C C . VAL A 1 93 ? -6.800 5.200 -2.234 1.00 86.00 93 VAL A C 1
ATOM 715 O O . VAL A 1 93 ? -7.140 6.073 -1.436 1.00 86.00 93 VAL A O 1
ATOM 718 N N . VAL A 1 94 ? -5.652 4.536 -2.126 1.00 85.19 94 VAL A N 1
ATOM 719 C CA . VAL A 1 94 ? -4.572 4.903 -1.205 1.00 85.19 94 VAL A CA 1
ATOM 720 C C . VAL A 1 94 ? -3.552 5.714 -1.985 1.00 85.19 94 VAL A C 1
ATOM 722 O O . VAL A 1 94 ? -3.081 5.259 -3.024 1.00 85.19 94 VAL A O 1
ATOM 725 N N . GLU A 1 95 ? -3.219 6.895 -1.469 1.00 87.38 95 GLU A N 1
ATOM 726 C CA . GLU A 1 95 ? -2.219 7.804 -2.028 1.00 87.38 95 GLU A CA 1
ATOM 727 C C . GLU A 1 95 ? -1.183 8.129 -0.950 1.00 87.38 95 GLU A C 1
ATOM 729 O O . GLU A 1 95 ? -1.502 8.706 0.090 1.00 87.38 95 GLU A O 1
ATOM 734 N N . LEU A 1 96 ? 0.057 7.700 -1.184 1.00 79.62 96 LEU A N 1
ATOM 735 C CA . LEU A 1 96 ? 1.179 7.827 -0.260 1.00 79.62 96 LEU A CA 1
ATOM 736 C C . LEU A 1 96 ? 2.229 8.745 -0.874 1.00 79.62 96 LEU A C 1
ATOM 738 O O . LEU A 1 96 ? 2.903 8.360 -1.826 1.00 79.62 96 LEU A O 1
ATOM 742 N N . TYR A 1 97 ? 2.382 9.935 -0.302 1.00 82.31 97 TYR A N 1
ATOM 743 C CA . TYR A 1 97 ? 3.475 10.858 -0.599 1.00 82.31 97 TYR A CA 1
ATOM 744 C C . TYR A 1 97 ? 4.595 10.618 0.414 1.00 82.31 97 TYR A C 1
ATOM 746 O O . TYR A 1 97 ? 4.341 10.614 1.619 1.00 82.31 97 TYR A O 1
ATOM 754 N N . THR A 1 98 ? 5.821 10.402 -0.056 1.00 69.38 98 THR A N 1
ATOM 755 C CA . THR A 1 98 ? 6.971 10.127 0.811 1.00 69.38 98 THR A CA 1
ATOM 756 C C . THR A 1 98 ? 8.237 10.770 0.259 1.00 69.38 98 THR A C 1
ATOM 758 O O . THR A 1 98 ? 8.627 10.550 -0.888 1.00 69.38 98 THR A O 1
ATOM 761 N N . ASP A 1 99 ? 8.941 11.506 1.114 1.00 70.50 99 ASP A N 1
ATOM 762 C CA . ASP A 1 99 ? 10.382 11.675 0.957 1.00 70.50 99 ASP A CA 1
ATOM 763 C C . ASP A 1 99 ? 10.994 10.282 1.166 1.00 70.50 99 ASP A C 1
ATOM 765 O O . ASP A 1 99 ? 10.705 9.619 2.165 1.00 70.50 99 ASP A O 1
ATOM 769 N N . THR A 1 100 ? 11.714 9.752 0.178 1.00 58.25 100 THR A N 1
ATOM 770 C CA . THR A 1 100 ? 12.165 8.354 0.188 1.00 58.25 100 THR A CA 1
ATOM 771 C C . THR A 1 100 ? 13.433 8.148 -0.624 1.00 58.25 100 THR A C 1
ATOM 773 O O . THR A 1 100 ? 13.496 8.451 -1.816 1.00 58.25 100 THR A O 1
ATOM 776 N N . THR A 1 101 ? 14.444 7.561 0.011 1.00 55.34 101 THR A N 1
ATOM 777 C CA . THR A 1 101 ? 15.679 7.140 -0.657 1.00 55.34 101 THR A CA 1
ATOM 778 C C . THR A 1 101 ? 15.502 5.741 -1.246 1.00 55.34 101 THR A C 1
ATOM 780 O O . THR A 1 101 ? 16.138 4.780 -0.811 1.00 55.34 101 THR A O 1
ATOM 783 N N . PHE A 1 102 ? 14.593 5.595 -2.215 1.00 55.66 102 PHE A N 1
ATOM 784 C CA . PHE A 1 102 ? 14.477 4.338 -2.956 1.00 55.66 102 PHE A CA 1
ATOM 785 C C . PHE A 1 102 ? 15.728 4.141 -3.825 1.00 55.66 102 PHE A C 1
ATOM 787 O O . PHE A 1 102 ? 16.261 5.099 -4.385 1.00 55.66 102 PHE A O 1
ATOM 794 N N . ALA A 1 103 ? 16.216 2.902 -3.924 1.00 55.34 103 ALA A N 1
ATOM 795 C CA . ALA A 1 103 ? 17.452 2.575 -4.631 1.00 55.34 103 ALA A CA 1
ATOM 796 C C . ALA A 1 103 ? 17.430 1.147 -5.206 1.00 55.34 1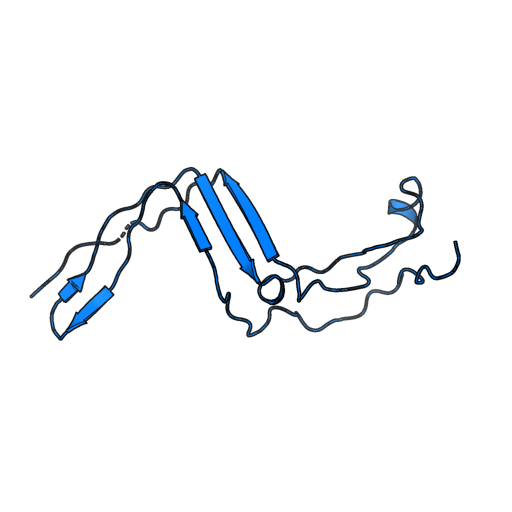03 ALA A C 1
ATOM 798 O O . ALA A 1 103 ? 18.157 0.272 -4.735 1.00 55.34 103 ALA A O 1
ATOM 799 N N . TRP A 1 104 ? 16.654 0.900 -6.272 1.00 55.00 104 TRP A N 1
ATOM 800 C CA . TRP A 1 104 ? 17.067 -0.139 -7.227 1.00 55.00 104 TRP A CA 1
ATOM 801 C C . TRP A 1 104 ? 18.325 0.372 -7.957 1.00 55.00 104 TRP A C 1
ATOM 803 O O . TRP A 1 104 ? 18.246 1.124 -8.920 1.00 55.00 104 TRP A O 1
ATOM 813 N N . SER A 1 105 ? 19.508 0.023 -7.438 1.00 51.72 105 SER A N 1
ATOM 814 C CA . SER A 1 105 ? 20.714 -0.006 -8.266 1.00 51.72 105 SER A CA 1
ATOM 815 C C . SER A 1 105 ? 20.612 -1.265 -9.098 1.00 51.72 105 SER A C 1
ATOM 817 O O . SER A 1 105 ? 20.814 -2.363 -8.564 1.00 51.72 105 SER A O 1
ATOM 819 N N . VAL A 1 106 ? 20.229 -1.005 -10.369 1.00 54.41 106 VAL A N 1
ATOM 820 C CA . VAL A 1 106 ? 19.786 -2.194 -12.927 1.00 54.41 106 VAL A CA 1
ATOM 821 C C . VAL A 1 106 ? 20.795 -2.145 -14.217 1.00 54.41 106 VAL A C 1
ATOM 823 O O . VAL A 1 106 ? 21.019 -1.121 -14.855 1.00 54.41 106 VAL A O 1
ATOM 826 N N . GLY A 1 107 ? 21.479 -3.263 -14.555 1.00 56.41 107 GLY A N 1
ATOM 827 C CA . GLY A 1 107 ? 22.866 -3.272 -15.090 1.00 56.41 107 GLY A CA 1
ATOM 828 C C . GLY A 1 107 ? 23.127 -3.129 -16.610 1.00 56.41 107 GLY A C 1
ATOM 829 O O . GLY A 1 107 ? 22.810 -2.117 -17.222 1.00 56.41 107 GLY A O 1
ATOM 830 N N . ALA A 1 108 ? 23.842 -4.098 -17.209 1.00 56.59 108 ALA A N 1
ATOM 831 C CA . ALA A 1 108 ? 24.185 -4.156 -18.647 1.00 56.59 108 ALA A CA 1
ATOM 832 C C . ALA A 1 108 ? 24.662 -5.574 -19.056 1.00 56.59 108 ALA A C 1
ATOM 834 O O . ALA A 1 108 ? 25.730 -5.967 -18.578 1.00 56.59 108 ALA A O 1
ATOM 835 N N . ARG A 1 109 ? 23.964 -6.346 -19.929 1.00 51.25 109 ARG A N 1
ATOM 836 C CA . ARG A 1 109 ? 24.583 -7.548 -20.554 1.00 51.25 109 ARG A CA 1
ATOM 837 C C . ARG A 1 109 ? 23.919 -8.173 -21.797 1.00 51.25 109 ARG A C 1
ATOM 839 O O . ARG A 1 109 ? 22.717 -8.403 -21.847 1.00 51.25 109 ARG A O 1
ATOM 846 N N . ALA A 1 110 ? 24.791 -8.554 -22.734 1.00 48.47 110 ALA A N 1
ATOM 847 C CA . ALA A 1 110 ? 24.557 -9.503 -23.826 1.00 48.47 110 ALA A CA 1
ATOM 848 C C . ALA A 1 110 ? 25.743 -10.492 -23.930 1.00 48.47 110 ALA A C 1
ATOM 850 O O . ALA A 1 110 ? 26.740 -10.309 -23.219 1.00 48.47 110 ALA A O 1
ATOM 851 N N . ALA A 1 111 ? 25.633 -11.524 -24.783 1.00 51.81 111 ALA A N 1
ATOM 852 C CA . ALA A 1 111 ? 26.644 -12.581 -24.980 1.00 51.81 111 ALA A CA 1
ATOM 853 C C . ALA A 1 111 ? 26.913 -12.933 -26.461 1.00 51.81 111 ALA A C 1
ATOM 855 O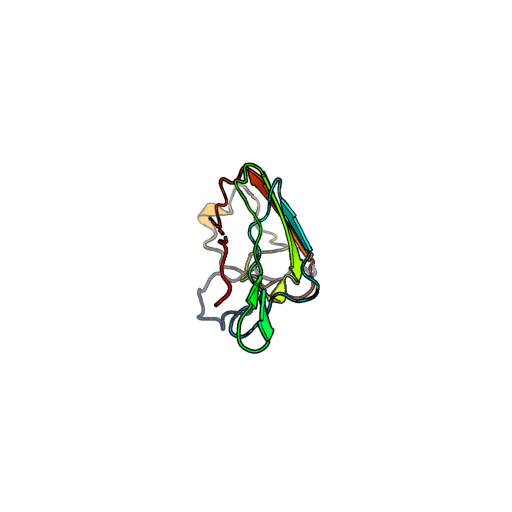 O . ALA A 1 111 ? 26.003 -13.485 -27.131 1.00 51.81 111 ALA A O 1
#

InterPro domains:
  IPR000604 Major outer membrane protein, Chlamydia [PF01308] (8-111)

pLDDT: mean 74.42, std 13.45, range [48.47, 90.56]

Radius of gyration: 21.44 Å; chains: 1; bounding box: 56×29×54 Å

Secondary structure (DSSP, 8-state):
-TTPPPPP-S------TTTT----S-EEEES-----EE-STTEEE------SEEEEEEEGGGTT-EE--S--S-HHHHTTS-----EE--SSEEEEEEE---------EE-